Protein AF-A0A4Q9HJ68-F1 (afdb_monomer)

Organism: Streptomyces kasugaensis (NCBI:txid1946)

Nearest PDB structures (foldseek):
  5goe-assembly1_A  TM=7.855E-01  e=3.002E+00  Homo sapiens
  5gof-assembly1_A  TM=7.432E-01  e=2.832E+00  Homo sapiens

Secondary structure (DSSP, 8-state):
-PPP-------------PPPP---------PPPPS--TTSSSSPPPHHHHHHHHHHHHHHHHHHHHHHHHHHHHHHHS---HHHHHHHHHHHHHHHHHHHHHHHHHHHHHHHHHTTPPP----

pLDDT: mean 78.88, std 15.96, range [41.28, 98.44]

Foldseek 3Di:
DDDDDDDDDDDDDDPPPDPDPPPPDPPPPPPDDDPDDLPPFADDFDVVLLVVLVVVLVVLLVQLVVLLVVLVCLVPPDDDDPVSPVSSVVSNVVSVVSNVVSVVQSSLQSNCRRVVHDGPDDD

Radius of gyration: 27.83 Å; Cα contacts (8 Å, |Δi|>4): 78; chains: 1; bounding box: 48×58×75 Å

Solvent-accessible surface area (backbone atoms only — not comparable to full-atom values): 7614 Å² total; per-residue (Å²): 137,84,82,83,89,82,85,82,76,90,80,80,80,82,82,81,79,64,84,72,81,78,77,81,76,82,75,71,75,82,72,75,78,63,99,80,58,81,81,79,59,64,58,87,57,64,64,71,58,54,56,50,50,50,51,54,36,52,57,35,43,51,51,14,48,52,31,30,51,49,12,50,44,50,61,72,76,48,80,93,42,73,69,51,52,51,50,18,52,50,29,33,50,51,10,52,52,39,38,52,52,31,53,54,52,46,53,55,49,53,48,27,51,19,66,73,44,81,70,81,77,85,126

Mean predicted aligned error: 15.34 Å

Structure (mmCIF, N/CA/C/O backbone):
data_AF-A0A4Q9HJ68-F1
#
_entry.id   AF-A0A4Q9HJ68-F1
#
loop_
_atom_site.group_PDB
_atom_site.id
_atom_site.type_symbol
_atom_site.label_atom_id
_atom_site.label_alt_id
_atom_site.label_comp_id
_atom_site.label_asym_id
_atom_site.label_entity_id
_atom_site.label_seq_id
_atom_site.pdbx_PDB_ins_code
_atom_site.Cartn_x
_atom_site.Cartn_y
_atom_site.Cartn_z
_atom_site.occupancy
_atom_site.B_iso_or_equiv
_atom_site.auth_seq_id
_atom_site.auth_comp_id
_atom_site.auth_asym_id
_atom_site.auth_atom_id
_atom_site.pdbx_PDB_model_num
ATOM 1 N N . MET A 1 1 ? 19.068 31.599 53.883 1.00 60.69 1 MET A N 1
ATOM 2 C CA . MET A 1 1 ? 18.415 32.421 52.844 1.00 60.69 1 MET A CA 1
ATOM 3 C C . MET A 1 1 ? 16.915 32.419 53.108 1.00 60.69 1 MET A C 1
ATOM 5 O O . MET A 1 1 ? 16.308 31.372 52.920 1.00 60.69 1 MET A O 1
ATOM 9 N N . PRO A 1 2 ? 16.341 33.511 53.638 1.00 58.19 2 PRO A N 1
ATOM 10 C CA . PRO A 1 2 ? 14.898 33.677 53.821 1.00 58.19 2 PRO A CA 1
ATOM 11 C C . PRO A 1 2 ? 14.247 34.063 52.484 1.00 58.19 2 PRO A C 1
ATOM 13 O O . PRO A 1 2 ? 14.757 34.954 51.809 1.00 58.19 2 PRO A O 1
ATOM 16 N N . TYR A 1 3 ? 13.138 33.426 52.104 1.00 68.19 3 TYR A N 1
ATOM 17 C CA . TYR A 1 3 ? 12.277 33.946 51.036 1.00 68.19 3 TYR A CA 1
ATOM 18 C C . TYR A 1 3 ? 11.342 35.016 51.626 1.00 68.19 3 TYR A C 1
ATOM 20 O O . TYR A 1 3 ? 10.667 34.720 52.614 1.00 68.19 3 TYR A O 1
ATOM 28 N N . PRO A 1 4 ? 11.297 36.240 51.068 1.00 67.12 4 PRO A N 1
ATOM 29 C CA . PRO A 1 4 ? 10.319 37.254 51.446 1.00 67.12 4 PRO A CA 1
ATOM 30 C C . PRO A 1 4 ? 8.897 36.871 51.023 1.00 67.12 4 PRO A C 1
ATOM 32 O O . PRO A 1 4 ? 8.662 36.378 49.920 1.00 67.12 4 PRO A O 1
ATOM 35 N N . THR A 1 5 ? 7.962 37.133 51.928 1.00 65.50 5 THR A N 1
ATOM 36 C CA . THR A 1 5 ? 6.513 37.068 51.756 1.00 65.50 5 THR A CA 1
ATOM 37 C C . THR A 1 5 ? 6.048 38.224 50.867 1.00 65.50 5 THR A C 1
ATOM 39 O O . THR A 1 5 ? 6.029 39.363 51.315 1.00 65.50 5 THR A O 1
ATOM 42 N N . GLU A 1 6 ? 5.632 37.939 49.637 1.00 63.25 6 GLU A N 1
ATOM 43 C CA . GLU A 1 6 ? 4.827 38.859 48.824 1.00 63.25 6 GLU A CA 1
ATOM 44 C C . GLU A 1 6 ? 3.437 38.230 48.682 1.00 63.25 6 GLU A C 1
ATOM 46 O O . GLU A 1 6 ? 3.181 37.418 47.793 1.00 63.25 6 GLU A O 1
ATOM 51 N N . GLN A 1 7 ? 2.538 38.575 49.605 1.00 67.81 7 GLN A N 1
ATOM 52 C CA . GLN A 1 7 ? 1.112 38.595 49.297 1.00 67.81 7 GLN A CA 1
ATOM 53 C C . GLN A 1 7 ? 0.759 40.010 48.850 1.00 67.81 7 GLN A C 1
ATOM 55 O 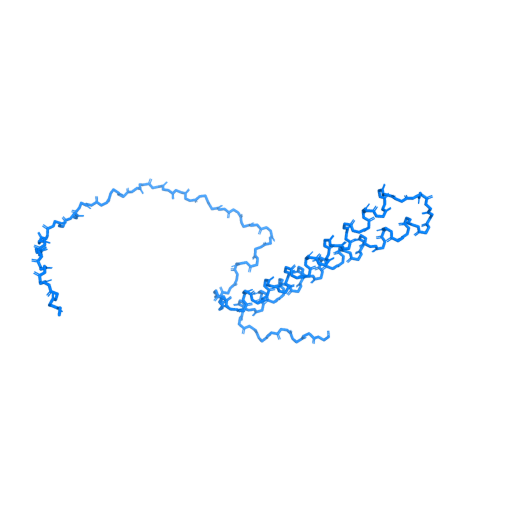O . GLN A 1 7 ? 0.905 40.941 49.642 1.00 67.81 7 GLN A O 1
ATOM 60 N N . PRO A 1 8 ? 0.289 40.178 47.607 1.00 55.62 8 PRO A N 1
ATOM 61 C CA . PRO A 1 8 ? -0.637 41.271 47.328 1.00 55.62 8 PRO A CA 1
ATOM 62 C C . PRO A 1 8 ? -1.971 40.785 46.741 1.00 55.62 8 PRO A C 1
ATOM 64 O O . PRO A 1 8 ? -2.048 40.297 45.618 1.00 55.62 8 PRO A O 1
ATOM 67 N N . THR A 1 9 ? -3.017 41.038 47.530 1.00 56.72 9 THR A N 1
ATOM 68 C CA . THR A 1 9 ? -4.334 41.519 47.088 1.00 56.72 9 THR A CA 1
ATOM 69 C C . THR A 1 9 ? -5.261 40.512 46.407 1.00 56.72 9 THR A C 1
ATOM 71 O O . THR A 1 9 ? -5.299 40.366 45.188 1.00 56.72 9 THR A O 1
ATOM 74 N N . GLU A 1 10 ? -6.132 39.915 47.225 1.00 58.97 10 GLU A N 1
ATOM 75 C CA . GLU A 1 10 ? -7.480 39.551 46.794 1.00 58.97 10 GLU A CA 1
ATOM 76 C C . GLU A 1 10 ? -8.103 40.734 46.044 1.00 58.97 10 GLU A C 1
ATOM 78 O O . GLU A 1 10 ? -8.306 41.803 46.618 1.00 58.97 10 GLU A O 1
ATOM 83 N N . GLN A 1 11 ? -8.391 40.552 44.759 1.00 61.34 11 GLN A N 1
ATOM 84 C CA . GLN A 1 11 ? -9.240 41.463 44.008 1.00 61.34 11 GLN A CA 1
ATOM 85 C C . GLN A 1 11 ? -10.675 40.922 44.110 1.00 61.34 11 GLN A C 1
ATOM 87 O O . GLN A 1 11 ? -10.973 39.891 43.499 1.00 61.34 11 GLN A O 1
ATOM 92 N N . PRO A 1 12 ? -11.570 41.540 44.905 1.00 55.34 12 PRO A N 1
ATOM 93 C CA . PRO A 1 12 ? -12.937 41.071 45.038 1.00 55.34 12 PRO A CA 1
ATOM 94 C C . PRO A 1 12 ? -13.766 41.591 43.860 1.00 55.34 12 PRO A C 1
ATOM 96 O O . PRO A 1 12 ? -13.834 42.792 43.628 1.00 55.34 12 PRO A O 1
ATOM 99 N N . ALA A 1 13 ? -14.423 40.656 43.174 1.00 57.47 13 ALA A N 1
ATOM 100 C CA . ALA A 1 13 ? -15.654 40.829 42.404 1.00 57.47 13 ALA A CA 1
ATOM 101 C C . ALA A 1 13 ? -15.712 41.959 41.353 1.00 57.47 13 ALA A C 1
ATOM 103 O O . ALA A 1 13 ? -16.157 43.062 41.641 1.00 57.47 13 ALA A O 1
ATOM 104 N N . GLU A 1 14 ? -15.536 41.593 40.081 1.00 58.97 14 GLU A N 1
ATOM 105 C CA . GLU A 1 14 ? -16.481 42.053 39.057 1.00 58.97 14 GLU A CA 1
ATOM 106 C C . GLU A 1 14 ? -17.049 40.863 38.288 1.00 58.97 14 GLU A C 1
ATOM 108 O O . GLU A 1 14 ? -16.498 40.303 37.342 1.00 58.97 14 GLU A O 1
ATOM 113 N N . HIS A 1 15 ? -18.209 40.475 38.794 1.00 59.59 15 HIS A N 1
ATOM 114 C CA . HIS A 1 15 ? -19.256 39.720 38.150 1.00 59.59 15 HIS A CA 1
ATOM 115 C C . HIS A 1 15 ? -19.618 40.364 36.797 1.00 59.59 15 HIS A C 1
ATOM 117 O O . HIS A 1 15 ? -20.575 41.126 36.695 1.00 59.59 15 HIS A O 1
ATOM 123 N N . LEU A 1 16 ? -18.874 40.038 35.738 1.00 59.50 16 LEU A N 1
ATOM 124 C CA . LEU A 1 16 ? -19.267 40.281 34.346 1.00 59.50 16 LEU A CA 1
ATOM 125 C C . LEU A 1 16 ? -20.372 39.289 33.937 1.00 59.50 16 LEU A C 1
ATOM 127 O O . LEU A 1 16 ? -20.234 38.494 33.010 1.00 59.50 16 LEU A O 1
ATOM 131 N N . THR A 1 17 ? -21.504 39.350 34.640 1.00 62.50 17 THR A N 1
ATOM 132 C CA . THR A 1 17 ? -22.782 38.784 34.192 1.00 62.50 17 THR A CA 1
ATOM 133 C C . THR A 1 17 ? -23.485 39.843 33.358 1.00 62.50 17 THR A C 1
ATOM 135 O O . THR A 1 17 ? -24.483 40.437 33.754 1.00 62.50 17 THR A O 1
ATOM 138 N N . GLY A 1 18 ? -22.934 40.110 32.178 1.00 66.19 18 GLY A N 1
ATOM 139 C CA . GLY A 1 18 ? -23.758 40.580 31.074 1.00 66.19 18 GLY A CA 1
ATOM 140 C C . GLY A 1 18 ? -24.451 39.359 30.461 1.00 66.19 18 GLY A C 1
ATOM 141 O O . GLY A 1 18 ? -23.791 38.328 30.294 1.00 66.19 18 GLY A O 1
ATOM 142 N N . PRO A 1 19 ? -25.751 39.408 30.119 1.00 70.75 19 PRO A N 1
ATOM 143 C CA . PRO A 1 19 ? -26.347 38.360 29.303 1.00 70.75 19 PRO A CA 1
ATOM 144 C C . PRO A 1 19 ? -25.538 38.254 28.006 1.00 70.75 19 PRO A C 1
ATOM 146 O O . PRO A 1 19 ? -25.434 39.219 27.247 1.00 70.75 19 PRO A O 1
ATOM 149 N N . ARG A 1 20 ? -24.914 37.091 27.770 1.00 67.62 20 ARG A N 1
ATOM 150 C CA . ARG A 1 20 ? -24.245 36.821 26.493 1.00 67.62 20 ARG A CA 1
ATOM 151 C C . ARG A 1 20 ? -25.278 37.030 25.381 1.00 67.62 20 ARG A C 1
ATOM 153 O O . ARG A 1 20 ? -26.368 36.468 25.506 1.00 67.62 20 ARG A O 1
ATOM 160 N N . PRO A 1 21 ? -24.971 37.794 24.317 1.00 69.06 21 PRO A N 1
ATOM 161 C CA . PRO A 1 21 ? -25.860 37.904 23.172 1.00 69.06 21 PRO A CA 1
ATOM 162 C C . PRO A 1 21 ? -26.227 36.496 22.698 1.00 69.06 21 PRO A C 1
ATOM 164 O O . PRO A 1 21 ? -25.351 35.694 22.367 1.00 69.06 21 PRO A O 1
ATOM 167 N N . THR A 1 22 ? -27.514 36.159 22.739 1.00 65.56 22 THR A N 1
ATOM 168 C CA . THR A 1 22 ? -28.027 34.920 22.162 1.00 65.56 22 THR A CA 1
ATOM 169 C C . THR A 1 22 ? -27.941 35.068 20.654 1.00 65.56 22 THR A C 1
ATOM 171 O O . THR A 1 22 ? -28.847 35.627 20.048 1.00 65.56 22 THR A O 1
ATOM 174 N N . GLU A 1 23 ? -26.819 34.638 20.076 1.00 68.94 23 GLU A N 1
ATOM 175 C CA . GLU A 1 23 ? -26.595 34.562 18.630 1.00 68.94 23 GLU A CA 1
ATOM 176 C C . GLU A 1 23 ? -27.770 33.817 17.972 1.00 68.94 23 GLU A C 1
ATOM 178 O O . GLU A 1 23 ? -27.894 32.597 18.142 1.00 68.94 23 GLU A O 1
ATOM 183 N N . PRO A 1 24 ? -28.667 34.513 17.251 1.00 67.75 24 PRO A N 1
ATOM 184 C CA . PRO A 1 24 ? -29.800 33.872 16.616 1.00 67.75 24 PRO A CA 1
ATOM 185 C C . PRO A 1 24 ? -29.313 33.149 15.360 1.00 67.75 24 PRO A C 1
ATOM 187 O O . PRO A 1 24 ? -28.781 33.768 14.443 1.00 67.75 24 PRO A O 1
ATOM 190 N N . GLY A 1 25 ? -29.550 31.840 15.294 1.00 65.81 25 GLY A N 1
ATOM 191 C CA . GLY A 1 25 ? -29.657 31.144 14.013 1.00 65.81 25 GLY A CA 1
ATOM 192 C C . GLY A 1 25 ? -28.349 30.805 13.305 1.00 65.81 25 GLY A C 1
ATOM 193 O O . GLY A 1 25 ? -28.287 30.904 12.081 1.00 65.81 25 GLY A O 1
ATOM 194 N N . ARG A 1 26 ? -27.334 30.301 14.019 1.00 57.88 26 ARG A N 1
ATOM 195 C CA . ARG A 1 26 ? -26.298 29.503 13.350 1.00 57.88 26 ARG A CA 1
ATOM 196 C C . ARG A 1 26 ? -26.932 28.177 12.919 1.00 57.88 26 ARG A C 1
ATOM 198 O O . ARG A 1 26 ? -26.937 27.200 13.662 1.00 57.88 26 ARG A O 1
ATOM 205 N N . THR A 1 27 ? -27.548 28.164 11.740 1.00 62.16 27 THR A N 1
ATOM 206 C CA 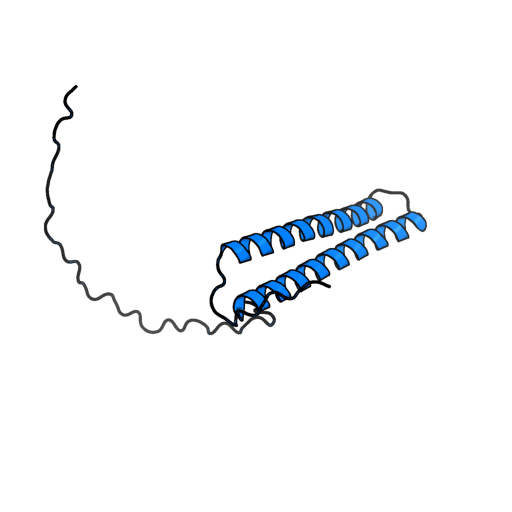. THR A 1 27 ? -27.896 26.927 11.042 1.00 62.16 27 THR A CA 1
ATOM 207 C C . THR A 1 27 ? -26.580 26.286 10.635 1.00 62.16 27 THR A C 1
ATOM 209 O O . THR A 1 27 ? -26.061 26.559 9.553 1.00 62.16 27 THR A O 1
ATOM 212 N N . GLU A 1 28 ? -25.998 25.506 11.546 1.00 65.31 28 GLU A N 1
ATOM 213 C CA . GLU A 1 28 ? -24.899 24.605 11.224 1.00 65.31 28 GLU A CA 1
ATOM 214 C C . GLU A 1 28 ? -25.333 23.817 9.981 1.00 65.31 28 GLU A C 1
ATOM 216 O O . GLU A 1 28 ? -26.392 23.174 10.006 1.00 65.31 28 GLU A O 1
ATOM 221 N N . PRO A 1 29 ? -24.604 23.918 8.856 1.00 67.31 29 PRO A N 1
ATOM 222 C CA . PRO A 1 29 ? -24.922 23.137 7.679 1.00 67.31 29 PRO A CA 1
ATOM 223 C C . PRO A 1 29 ? -24.918 21.674 8.113 1.00 67.31 29 PRO A C 1
ATOM 225 O O . PRO A 1 29 ? -23.892 21.179 8.574 1.00 67.31 29 PRO A O 1
ATOM 228 N N . VAL A 1 30 ? -26.057 20.982 8.001 1.00 67.88 30 VAL A N 1
ATOM 229 C CA . VAL A 1 30 ? -26.113 19.528 8.195 1.00 67.88 30 VAL A CA 1
ATOM 230 C C . VAL A 1 30 ? -25.240 18.923 7.100 1.00 67.88 30 VAL A C 1
ATOM 232 O O . VAL A 1 30 ? -25.679 18.718 5.965 1.00 67.88 30 VAL A O 1
ATOM 235 N N . ALA A 1 31 ? -23.960 18.736 7.417 1.00 71.50 31 ALA A N 1
ATOM 236 C CA . ALA A 1 31 ? -22.981 18.176 6.515 1.00 71.50 31 ALA A CA 1
ATOM 237 C C . ALA A 1 31 ? -23.467 16.778 6.135 1.00 71.50 31 ALA A C 1
ATOM 239 O O . ALA A 1 31 ? -23.709 15.925 6.993 1.00 71.50 31 ALA A O 1
ATOM 240 N N . ARG A 1 32 ? -23.680 16.559 4.835 1.00 68.75 32 ARG A N 1
ATOM 241 C CA . ARG A 1 32 ? -24.054 15.243 4.316 1.00 68.75 32 ARG A CA 1
ATOM 242 C C . ARG A 1 32 ? -22.943 14.271 4.713 1.00 68.75 32 ARG A C 1
ATOM 244 O O . ARG A 1 32 ? -21.782 14.585 4.443 1.00 68.75 32 ARG A O 1
ATOM 251 N N . PRO A 1 33 ? -23.259 13.133 5.350 1.00 61.59 33 PRO A N 1
ATOM 252 C CA . PRO A 1 33 ? -22.217 12.231 5.796 1.00 61.59 33 PRO A CA 1
ATOM 253 C C . PRO A 1 33 ? -21.410 11.742 4.589 1.00 61.59 33 PRO A C 1
ATOM 255 O O . PRO A 1 33 ? -22.003 11.440 3.544 1.00 61.59 33 PRO A O 1
ATOM 258 N N . PRO A 1 34 ? -20.074 11.679 4.698 1.00 66.06 34 PRO A N 1
ATOM 259 C CA . PRO A 1 34 ? -19.265 11.071 3.659 1.00 66.06 34 PRO A CA 1
ATOM 260 C C . PRO A 1 34 ? -19.687 9.607 3.484 1.00 66.06 34 PRO A C 1
ATOM 262 O O . PRO A 1 34 ? -20.114 8.948 4.430 1.00 66.06 34 PRO A O 1
ATOM 265 N N . LEU A 1 35 ? -19.562 9.086 2.259 1.00 67.62 35 LEU A N 1
ATOM 266 C CA . LEU A 1 35 ? -19.973 7.717 1.906 1.00 67.62 35 LEU A CA 1
ATOM 267 C C . LEU A 1 35 ? -19.251 6.627 2.725 1.00 67.62 35 LEU A C 1
ATOM 269 O O . LEU A 1 35 ? -19.687 5.479 2.727 1.00 67.62 35 LEU A O 1
ATOM 273 N N . PHE A 1 36 ? -18.162 6.975 3.413 1.00 60.25 36 PHE A N 1
ATOM 274 C CA . PHE A 1 36 ? -17.420 6.090 4.300 1.00 60.25 36 PHE A CA 1
ATOM 275 C C . PHE A 1 36 ? -17.042 6.859 5.567 1.00 60.25 36 PHE A C 1
ATOM 277 O O . PHE A 1 36 ? -15.992 7.493 5.632 1.00 60.25 36 PHE A O 1
ATOM 284 N N . ASP A 1 37 ? -17.932 6.840 6.554 1.00 63.16 37 ASP A N 1
ATOM 285 C CA . ASP A 1 37 ? -17.669 7.416 7.866 1.00 63.16 37 ASP A CA 1
ATOM 286 C C . ASP A 1 37 ? -17.574 6.296 8.911 1.00 63.16 37 ASP A C 1
ATOM 288 O O . ASP A 1 37 ? -18.581 5.940 9.534 1.00 63.16 37 ASP A O 1
ATOM 292 N N . PRO A 1 38 ? -16.379 5.705 9.108 1.00 63.25 38 PRO A N 1
ATOM 293 C CA . PRO A 1 38 ? -16.174 4.734 10.175 1.00 63.25 38 PRO A CA 1
ATOM 294 C C . PRO A 1 38 ? -16.399 5.359 11.559 1.00 63.25 38 PRO A C 1
ATOM 296 O O . PRO A 1 38 ? -16.494 4.610 12.528 1.00 63.25 38 PRO A O 1
ATOM 299 N N . TYR A 1 39 ? -16.540 6.694 11.654 1.00 62.12 39 TYR A N 1
ATOM 300 C CA . TYR A 1 39 ? -16.765 7.406 12.899 1.00 62.12 39 TYR A CA 1
ATOM 301 C C . TYR A 1 39 ? -18.223 7.395 13.402 1.00 62.12 39 TYR A C 1
ATOM 303 O O . TYR A 1 39 ? -18.468 7.780 14.543 1.00 62.12 39 TYR A O 1
ATOM 311 N N . ARG A 1 40 ? -19.193 6.928 12.594 1.00 58.06 40 ARG A N 1
ATOM 312 C CA . ARG A 1 40 ? -20.640 7.082 12.876 1.00 58.06 40 ARG A CA 1
ATOM 313 C C . ARG A 1 40 ? -21.236 6.188 13.960 1.00 58.06 40 ARG A C 1
ATOM 315 O O . ARG A 1 40 ? -22.320 6.505 14.445 1.00 58.06 40 ARG A O 1
ATOM 322 N N . GLU A 1 41 ? -20.606 5.070 14.296 1.00 53.62 41 GLU A N 1
ATOM 323 C CA . GLU A 1 41 ? -21.205 4.063 15.179 1.00 53.62 41 GLU A CA 1
ATOM 324 C C . GLU A 1 41 ? -20.316 3.816 16.402 1.00 53.62 41 GLU A C 1
ATOM 326 O O . GLU A 1 41 ? -19.100 3.723 16.253 1.00 53.62 41 GLU A O 1
ATOM 331 N N . GLY A 1 42 ? -20.923 3.687 17.590 1.00 58.78 42 GLY A N 1
ATOM 332 C CA . GLY A 1 42 ? -20.260 3.285 18.841 1.00 58.78 42 GLY A CA 1
ATOM 333 C C . GLY A 1 42 ? -19.797 4.420 19.763 1.00 58.78 42 GLY A C 1
ATOM 334 O O . GLY A 1 42 ? -19.840 5.594 19.411 1.00 58.78 42 GLY A O 1
ATOM 335 N N . GLU A 1 43 ? -19.380 4.056 20.977 1.00 61.53 43 GLU A N 1
ATOM 336 C CA . GLU A 1 43 ? -18.689 4.976 21.891 1.00 61.53 43 GLU A CA 1
ATOM 337 C C . GLU A 1 43 ? -17.242 5.190 21.440 1.00 61.53 43 GLU A C 1
ATOM 339 O O . GLU A 1 43 ? -16.630 4.285 20.865 1.00 61.53 43 GLU A O 1
ATOM 344 N N . GLU A 1 44 ? -16.695 6.372 21.737 1.00 63.81 44 GLU A N 1
ATOM 345 C CA . GLU A 1 44 ? -15.304 6.717 21.435 1.00 63.81 44 GLU A CA 1
ATOM 346 C C . GLU A 1 44 ? -14.355 5.654 22.030 1.00 63.81 44 GLU A C 1
ATOM 348 O O . GLU A 1 44 ? -14.344 5.457 23.253 1.00 63.81 44 GLU A O 1
ATOM 353 N N . PRO A 1 45 ? -13.585 4.928 21.195 1.00 70.94 45 PRO A N 1
ATOM 354 C CA . PRO A 1 45 ? -12.648 3.926 21.677 1.00 70.94 45 PRO A CA 1
ATOM 355 C C . PRO A 1 45 ? -11.567 4.545 22.562 1.00 70.94 45 PRO A C 1
ATOM 357 O O . PRO A 1 45 ? -11.151 5.683 22.366 1.00 70.94 45 PRO A O 1
ATOM 360 N N . ASP A 1 46 ? -11.051 3.762 23.511 1.00 78.31 46 ASP A N 1
ATOM 361 C CA . ASP A 1 46 ? -9.928 4.191 24.346 1.00 78.31 46 ASP A CA 1
ATOM 362 C C . ASP A 1 46 ? -8.731 4.605 23.454 1.00 78.31 46 ASP A C 1
ATOM 364 O O . ASP A 1 46 ? -8.228 3.766 22.685 1.00 78.31 46 ASP A O 1
ATOM 368 N N . PRO A 1 47 ? -8.250 5.865 23.565 1.00 79.25 47 PRO A N 1
ATOM 369 C CA . PRO A 1 47 ? -7.252 6.445 22.670 1.00 79.25 47 PRO A CA 1
ATOM 370 C C . PRO A 1 47 ? -6.004 5.588 22.460 1.00 79.25 47 PRO A C 1
ATOM 372 O O . PRO A 1 47 ? -5.413 5.621 21.383 1.00 79.25 47 PRO A O 1
ATOM 375 N N . ARG A 1 48 ? -5.591 4.774 23.442 1.00 80.69 48 ARG A N 1
ATOM 376 C CA . ARG A 1 48 ? -4.392 3.926 23.307 1.00 80.69 48 ARG A CA 1
ATOM 377 C C . ARG A 1 48 ? -4.524 2.852 22.223 1.00 80.69 48 ARG A C 1
ATOM 379 O O . ARG A 1 48 ? -3.525 2.516 21.582 1.00 80.69 48 ARG A O 1
ATOM 386 N N . PHE A 1 49 ? -5.723 2.294 22.028 1.00 78.38 49 PHE A N 1
ATOM 387 C CA . PHE A 1 49 ? -5.959 1.260 21.017 1.00 78.38 49 PHE A CA 1
ATOM 388 C C . PHE A 1 49 ? -6.021 1.875 19.623 1.00 78.38 49 PHE A C 1
ATOM 390 O O . PHE A 1 49 ? -5.415 1.332 18.699 1.00 78.38 49 PHE A O 1
ATOM 397 N N . THR A 1 50 ? -6.647 3.044 19.501 1.00 80.94 50 THR A N 1
ATOM 398 C CA . THR A 1 50 ? -6.662 3.843 18.272 1.00 80.94 50 THR A CA 1
ATOM 399 C C . THR A 1 50 ? -5.238 4.201 17.837 1.00 80.94 50 THR A C 1
ATOM 401 O O . THR A 1 50 ? -4.822 3.851 16.734 1.00 80.94 50 THR A O 1
ATOM 404 N N . LEU A 1 51 ? -4.417 4.741 18.745 1.00 84.31 51 LEU A N 1
ATOM 405 C CA . LEU A 1 51 ? -3.022 5.123 18.467 1.00 84.31 51 LEU A CA 1
ATOM 406 C C . LEU A 1 51 ? -2.133 3.922 18.090 1.00 84.31 51 LEU A C 1
ATOM 408 O O . LEU A 1 51 ? -1.169 4.045 17.329 1.00 84.31 51 LEU A O 1
ATOM 412 N N . ALA A 1 52 ? -2.423 2.736 18.632 1.00 87.62 52 ALA A N 1
ATOM 413 C CA . ALA A 1 52 ? -1.747 1.500 18.243 1.00 87.62 52 ALA A CA 1
ATOM 414 C C . ALA A 1 52 ? -2.170 1.026 16.842 1.00 87.62 52 ALA A C 1
ATOM 416 O O . ALA A 1 52 ? -1.307 0.646 16.043 1.00 87.62 52 ALA A O 1
ATOM 417 N N . ASN A 1 53 ? -3.469 1.077 16.533 1.00 82.56 53 ASN A N 1
ATOM 418 C CA . ASN A 1 53 ? -4.019 0.726 15.224 1.00 82.56 53 ASN A CA 1
ATOM 419 C C . ASN A 1 53 ? -3.432 1.632 14.128 1.00 82.56 53 ASN A C 1
ATOM 421 O O . ASN A 1 53 ? -2.856 1.133 13.157 1.00 82.56 53 ASN A O 1
ATOM 425 N N . GLU A 1 54 ? -3.452 2.947 14.349 1.00 90.06 54 GLU A N 1
ATOM 426 C CA . GLU A 1 54 ? -2.863 3.956 13.463 1.00 90.06 54 GLU A CA 1
ATOM 427 C C . GLU A 1 54 ? -1.374 3.712 13.206 1.00 90.06 54 GLU A C 1
ATOM 429 O O . GLU A 1 54 ? -0.939 3.727 12.056 1.00 90.06 54 GLU A O 1
ATOM 434 N N . ARG A 1 55 ? -0.577 3.396 14.239 1.00 92.69 55 ARG A N 1
ATOM 435 C CA . ARG A 1 55 ? 0.849 3.066 14.055 1.00 92.69 55 ARG A CA 1
ATOM 436 C C . ARG A 1 55 ? 1.056 1.887 13.116 1.00 92.69 55 ARG A C 1
ATOM 438 O O . ARG A 1 55 ? 1.946 1.932 12.267 1.00 92.69 55 ARG A O 1
ATOM 445 N N . THR A 1 56 ? 0.260 0.827 13.258 1.00 90.81 56 THR A N 1
ATOM 446 C CA . THR A 1 56 ? 0.378 -0.319 12.346 1.00 90.81 56 THR A CA 1
ATOM 447 C C . THR A 1 56 ? -0.068 0.039 10.934 1.00 90.81 56 THR A C 1
ATOM 449 O O . THR A 1 56 ? 0.605 -0.349 9.982 1.00 90.81 56 THR A O 1
ATOM 452 N N . PHE A 1 57 ? -1.121 0.843 10.788 1.00 89.56 57 PHE A N 1
ATOM 453 C CA . PHE A 1 57 ? -1.573 1.350 9.496 1.00 89.56 57 PHE A CA 1
ATOM 454 C C . PHE A 1 57 ? -0.490 2.183 8.796 1.00 89.56 57 PHE A C 1
ATOM 456 O O . PHE A 1 57 ? -0.111 1.880 7.666 1.00 89.56 57 PHE A O 1
ATOM 463 N N . LEU A 1 58 ? 0.090 3.166 9.488 1.00 92.94 58 LEU A N 1
ATOM 464 C CA . LEU A 1 58 ? 1.151 4.019 8.948 1.00 92.94 58 LEU A CA 1
ATOM 465 C C . LEU A 1 58 ? 2.412 3.219 8.599 1.00 92.94 58 LEU A C 1
ATOM 467 O O . LEU A 1 58 ? 3.045 3.463 7.570 1.00 92.94 58 LEU A O 1
ATOM 471 N N . ALA A 1 59 ? 2.759 2.217 9.413 1.00 95.31 59 ALA A N 1
ATOM 472 C CA . ALA A 1 59 ? 3.871 1.322 9.115 1.00 95.31 59 ALA A CA 1
ATOM 473 C C . ALA A 1 59 ? 3.642 0.525 7.819 1.00 95.31 59 ALA A C 1
ATOM 475 O O . ALA A 1 59 ? 4.594 0.334 7.061 1.00 95.31 59 ALA A O 1
ATOM 476 N N . TRP A 1 60 ? 2.406 0.094 7.550 1.00 93.56 60 TRP A N 1
ATOM 477 C CA . TRP A 1 60 ? 2.044 -0.601 6.311 1.00 93.56 60 TRP A CA 1
ATOM 478 C 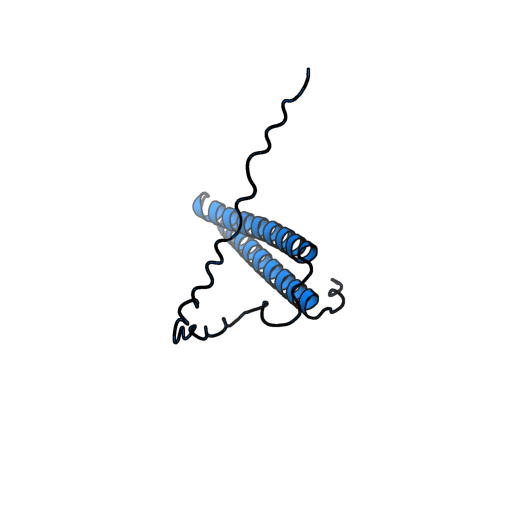C . TRP A 1 60 ? 1.984 0.354 5.118 1.00 93.56 60 TRP A C 1
ATOM 480 O O . TRP A 1 60 ? 2.472 0.014 4.040 1.00 93.56 60 TRP A O 1
ATOM 490 N N . GLN A 1 61 ? 1.476 1.572 5.318 1.00 95.75 61 GLN A N 1
ATOM 491 C CA . GLN A 1 61 ? 1.446 2.601 4.283 1.00 95.75 61 GLN A CA 1
ATOM 492 C C . GLN A 1 61 ? 2.860 2.976 3.826 1.00 95.75 61 GLN A C 1
ATOM 494 O O . GLN A 1 61 ? 3.105 3.136 2.633 1.00 95.75 61 GLN A O 1
ATOM 499 N N . ARG A 1 62 ? 3.824 3.030 4.750 1.00 97.00 62 ARG A N 1
ATOM 500 C CA . ARG A 1 62 ? 5.241 3.209 4.414 1.00 97.00 62 ARG A CA 1
ATOM 501 C C . ARG A 1 62 ? 5.749 2.120 3.465 1.00 97.00 62 ARG A C 1
ATOM 503 O O . ARG A 1 62 ? 6.389 2.442 2.469 1.00 97.00 62 ARG A O 1
ATOM 510 N N . THR A 1 63 ? 5.456 0.849 3.741 1.00 96.94 63 THR A N 1
ATOM 511 C CA . THR A 1 63 ? 5.863 -0.263 2.865 1.00 9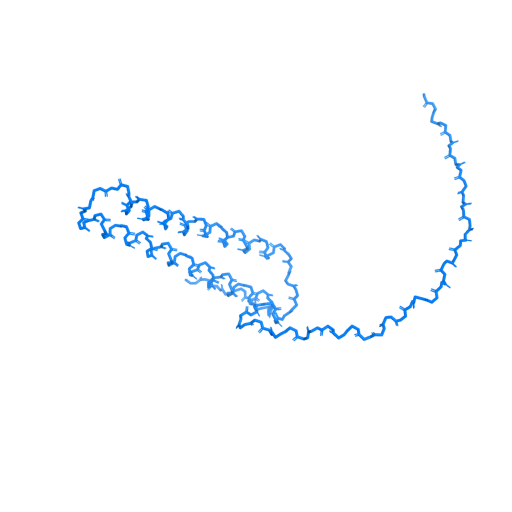6.94 63 THR A CA 1
ATOM 512 C C . THR A 1 63 ? 5.183 -0.173 1.499 1.00 96.94 63 THR A C 1
ATOM 514 O O . THR A 1 63 ? 5.848 -0.319 0.477 1.00 96.94 63 THR A O 1
ATOM 517 N N . ALA A 1 64 ? 3.884 0.138 1.462 1.00 97.12 64 ALA A N 1
ATOM 518 C CA . ALA A 1 64 ? 3.145 0.327 0.215 1.00 97.12 64 ALA A CA 1
ATOM 519 C C . ALA A 1 64 ? 3.756 1.434 -0.664 1.00 97.12 64 ALA A C 1
ATOM 521 O O . ALA A 1 64 ? 3.941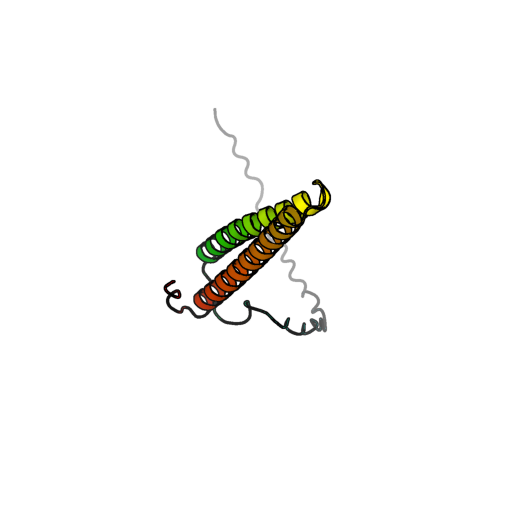 1.247 -1.870 1.00 97.12 64 ALA A O 1
ATOM 522 N N . LEU A 1 65 ? 4.118 2.567 -0.053 1.00 98.12 65 LEU A N 1
ATOM 523 C CA . LEU A 1 65 ? 4.770 3.684 -0.737 1.00 98.12 65 LEU A CA 1
ATOM 524 C C . LEU A 1 65 ? 6.171 3.312 -1.225 1.00 98.12 65 LEU A C 1
ATOM 526 O O . LEU A 1 65 ? 6.500 3.613 -2.367 1.00 98.12 65 LEU A O 1
ATOM 530 N N . ALA A 1 66 ? 6.969 2.622 -0.408 1.00 98.25 66 ALA A N 1
ATOM 531 C CA . ALA A 1 66 ? 8.308 2.184 -0.797 1.00 98.25 66 ALA A CA 1
ATOM 532 C C . ALA A 1 66 ? 8.276 1.235 -2.008 1.00 98.25 66 ALA A C 1
ATOM 534 O O . ALA A 1 66 ? 9.042 1.414 -2.952 1.00 98.25 66 ALA A O 1
ATOM 535 N N . LEU A 1 67 ? 7.350 0.270 -2.016 1.00 98.00 67 LEU A N 1
ATOM 536 C CA . LEU A 1 67 ? 7.150 -0.646 -3.143 1.00 98.00 67 LEU A CA 1
ATOM 537 C C . LEU A 1 67 ? 6.723 0.098 -4.412 1.00 98.00 67 LEU A C 1
ATOM 539 O O . LEU A 1 67 ? 7.308 -0.098 -5.476 1.00 98.00 67 LEU A O 1
ATOM 543 N N . THR A 1 68 ? 5.744 0.995 -4.288 1.00 98.06 68 THR A N 1
ATOM 544 C CA . THR A 1 68 ? 5.223 1.774 -5.420 1.00 98.06 68 THR A CA 1
ATOM 545 C C . THR A 1 68 ? 6.297 2.695 -6.000 1.00 98.06 68 THR A C 1
ATOM 547 O O . THR A 1 68 ? 6.525 2.690 -7.209 1.00 98.06 68 THR A O 1
ATOM 550 N N . ALA A 1 69 ? 7.005 3.438 -5.145 1.00 98.25 69 ALA A N 1
ATOM 551 C CA . ALA A 1 69 ? 8.104 4.308 -5.549 1.00 98.25 69 ALA A CA 1
ATOM 552 C C . ALA A 1 69 ? 9.249 3.514 -6.193 1.00 98.25 69 ALA A C 1
ATOM 554 O O . ALA A 1 69 ? 9.791 3.949 -7.204 1.00 98.25 69 ALA A O 1
ATOM 555 N N . GLY A 1 70 ? 9.573 2.327 -5.668 1.00 97.50 70 GLY A N 1
ATOM 556 C CA . GLY A 1 70 ? 10.554 1.422 -6.267 1.00 97.50 70 GLY A CA 1
ATOM 557 C C . GLY A 1 70 ? 10.148 0.958 -7.667 1.00 97.50 70 GLY A C 1
ATOM 558 O O . GLY A 1 70 ? 10.953 1.028 -8.592 1.00 97.50 70 GLY A O 1
ATOM 559 N N . GLY A 1 71 ? 8.888 0.553 -7.858 1.00 96.94 71 GLY A N 1
ATOM 560 C CA . GLY A 1 71 ? 8.364 0.169 -9.171 1.00 96.94 71 GLY A CA 1
ATOM 561 C C . GLY A 1 71 ? 8.396 1.316 -10.184 1.00 96.94 71 GLY A C 1
ATOM 562 O O . GLY A 1 71 ? 8.861 1.129 -11.308 1.00 96.94 71 GLY A O 1
ATOM 563 N N . ILE A 1 72 ? 7.988 2.519 -9.768 1.00 97.88 72 ILE A N 1
ATOM 564 C CA . ILE A 1 72 ? 8.079 3.740 -10.585 1.00 97.88 72 ILE A CA 1
ATOM 565 C C . ILE A 1 72 ? 9.542 4.079 -10.902 1.00 97.88 72 ILE A C 1
ATOM 567 O O . ILE A 1 72 ? 9.862 4.382 -12.048 1.00 97.88 72 ILE A O 1
ATOM 571 N N . GLY A 1 73 ? 10.443 3.984 -9.922 1.00 97.44 73 GLY A N 1
ATOM 572 C CA . GLY A 1 73 ? 11.871 4.252 -10.090 1.00 97.44 73 GLY A CA 1
ATOM 573 C C . GLY A 1 73 ? 12.525 3.301 -11.089 1.00 97.44 73 GLY A C 1
ATOM 574 O O . GLY A 1 73 ? 13.195 3.752 -12.015 1.00 97.44 73 GLY A O 1
ATOM 575 N N . ILE A 1 74 ? 12.253 1.996 -10.983 1.00 96.69 74 ILE A N 1
ATOM 576 C CA . ILE A 1 74 ? 12.669 1.013 -11.993 1.00 96.69 74 ILE A CA 1
ATOM 577 C C . ILE A 1 74 ? 12.074 1.388 -13.350 1.00 96.69 74 ILE A C 1
ATOM 579 O O . ILE A 1 74 ? 12.771 1.340 -14.364 1.00 96.69 74 ILE A O 1
ATOM 583 N N . ALA A 1 75 ? 10.806 1.804 -13.389 1.00 94.62 75 ALA A N 1
ATOM 584 C CA . ALA A 1 75 ? 10.169 2.150 -14.644 1.00 94.62 75 ALA A CA 1
ATOM 585 C C . ALA A 1 75 ? 10.782 3.386 -15.337 1.00 94.62 75 ALA A C 1
ATOM 587 O O . ALA A 1 75 ? 10.836 3.439 -16.569 1.00 94.62 75 ALA A O 1
ATOM 588 N N . ALA A 1 76 ? 11.236 4.361 -14.552 1.00 95.75 76 ALA A N 1
ATOM 589 C CA . ALA A 1 76 ? 11.732 5.642 -15.036 1.00 95.75 76 ALA A CA 1
ATOM 590 C C . ALA A 1 76 ? 13.243 5.649 -15.317 1.00 95.75 76 ALA A C 1
ATOM 592 O O . ALA A 1 76 ? 13.683 6.307 -16.254 1.00 95.75 76 ALA A O 1
ATOM 593 N N . LEU A 1 77 ? 14.036 4.932 -14.517 1.00 95.88 77 LEU A N 1
ATOM 594 C CA . LEU A 1 77 ? 15.494 5.106 -14.466 1.00 95.88 77 LEU A CA 1
ATOM 595 C C . LEU A 1 77 ? 16.285 3.991 -15.159 1.00 95.88 77 LEU A C 1
ATOM 597 O O . LEU A 1 77 ? 17.508 4.070 -15.233 1.00 95.88 77 LEU A O 1
ATOM 601 N N . THR A 1 78 ? 15.625 2.935 -15.638 1.00 93.94 78 THR A N 1
ATOM 602 C CA . THR A 1 78 ? 16.316 1.748 -16.166 1.00 93.94 78 THR A CA 1
ATOM 603 C C . THR A 1 78 ? 15.922 1.423 -17.604 1.00 93.94 78 THR A C 1
ATOM 605 O O . THR A 1 78 ? 14.810 1.723 -18.056 1.00 93.94 78 THR A O 1
ATOM 608 N N . THR A 1 79 ? 16.841 0.776 -18.327 1.00 93.31 79 THR A N 1
ATOM 609 C CA . THR A 1 79 ? 16.681 0.416 -19.741 1.00 93.31 79 THR A CA 1
ATOM 610 C C . THR A 1 79 ? 15.420 -0.405 -19.975 1.00 93.31 79 THR A C 1
ATOM 612 O O . THR A 1 79 ? 15.112 -1.344 -19.236 1.00 93.31 79 THR A O 1
ATOM 615 N N . HIS A 1 80 ? 14.685 -0.051 -21.025 1.00 92.06 80 HIS A N 1
ATOM 616 C CA . HIS A 1 80 ? 13.436 -0.705 -21.374 1.00 92.06 80 HIS A CA 1
ATOM 617 C C . HIS A 1 80 ? 13.680 -2.163 -21.792 1.00 92.06 80 HIS A C 1
ATOM 619 O O . HIS A 1 80 ? 14.247 -2.438 -22.845 1.00 92.06 80 HIS A O 1
ATOM 625 N N . THR A 1 81 ? 13.261 -3.099 -20.942 1.00 96.31 81 THR A N 1
ATOM 626 C CA . THR A 1 81 ? 13.272 -4.541 -21.208 1.00 96.31 81 THR A CA 1
ATOM 627 C C . THR A 1 81 ? 11.973 -5.153 -20.676 1.00 96.31 81 THR A C 1
ATOM 629 O O . THR A 1 81 ? 11.416 -4.641 -19.696 1.00 96.31 81 THR A O 1
ATOM 632 N N . PRO A 1 82 ? 11.477 -6.257 -21.263 1.00 94.81 82 PRO A N 1
ATOM 633 C CA . PRO A 1 82 ? 10.238 -6.889 -20.807 1.00 94.81 82 PRO A CA 1
ATOM 634 C C . PRO A 1 82 ? 10.326 -7.355 -19.347 1.00 94.81 82 PRO A C 1
ATOM 636 O O . PRO A 1 82 ? 9.380 -7.173 -18.584 1.00 94.81 82 PRO A O 1
ATOM 639 N N . ALA A 1 83 ? 11.485 -7.871 -18.921 1.00 95.19 83 ALA A N 1
ATOM 640 C CA . ALA A 1 83 ? 11.723 -8.289 -17.538 1.00 95.19 83 ALA A CA 1
ATOM 641 C C . ALA A 1 83 ? 11.623 -7.115 -16.550 1.00 95.19 83 ALA A C 1
ATOM 643 O O . ALA A 1 83 ? 10.970 -7.211 -15.512 1.00 95.19 83 ALA A O 1
ATOM 644 N N . ARG A 1 84 ? 12.221 -5.973 -16.898 1.00 94.88 84 ARG A N 1
ATOM 645 C CA . ARG A 1 84 ? 12.144 -4.737 -16.114 1.00 94.88 84 ARG A CA 1
ATOM 646 C C . ARG A 1 84 ? 10.717 -4.205 -16.020 1.00 94.88 84 ARG A C 1
ATOM 648 O O . ARG A 1 84 ? 10.300 -3.753 -14.956 1.00 94.88 84 ARG A O 1
ATOM 655 N N . GLN A 1 85 ? 9.968 -4.240 -17.120 1.00 95.69 85 GLN A N 1
ATOM 656 C CA . GLN A 1 85 ? 8.574 -3.805 -17.127 1.00 95.69 85 GLN A CA 1
ATOM 657 C C . GLN A 1 85 ? 7.706 -4.708 -16.248 1.00 95.69 85 GLN A C 1
ATOM 659 O O . GLN A 1 85 ? 6.961 -4.191 -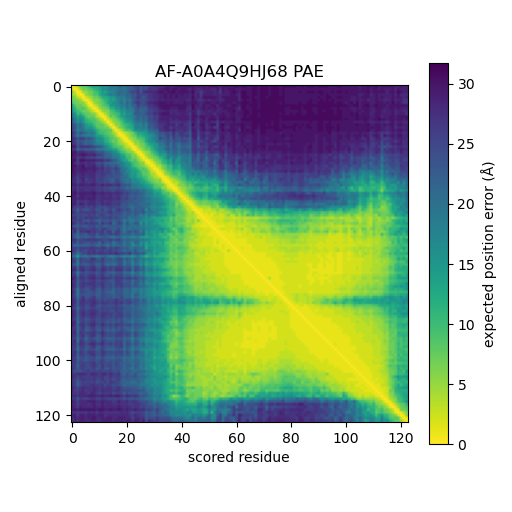15.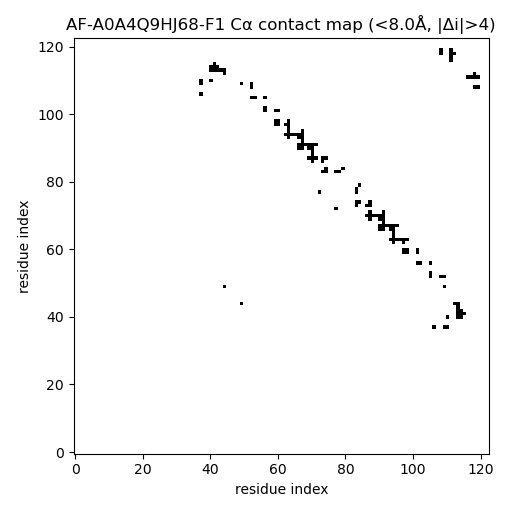420 1.00 95.69 85 GLN A O 1
ATOM 664 N N . ALA A 1 86 ? 7.878 -6.030 -16.341 1.00 97.31 86 ALA A N 1
ATOM 665 C CA . ALA A 1 86 ? 7.212 -6.977 -15.453 1.00 97.31 86 ALA A CA 1
ATOM 666 C C . ALA A 1 86 ? 7.536 -6.697 -13.976 1.00 97.31 86 ALA A C 1
ATOM 668 O O . ALA A 1 86 ? 6.624 -6.604 -13.156 1.00 97.31 86 ALA A O 1
ATOM 669 N N . LEU A 1 87 ? 8.812 -6.480 -13.639 1.00 97.38 87 LEU A N 1
ATOM 670 C CA . LEU A 1 87 ? 9.236 -6.168 -12.272 1.00 97.38 87 LEU A CA 1
ATOM 671 C C . LEU A 1 87 ? 8.618 -4.863 -11.748 1.00 97.38 87 LEU A C 1
ATOM 673 O O . LEU A 1 87 ? 8.087 -4.836 -10.639 1.00 97.38 87 LEU A O 1
ATOM 677 N N . ALA A 1 88 ? 8.649 -3.793 -12.546 1.00 96.62 88 ALA A N 1
ATOM 678 C CA . ALA A 1 88 ? 8.036 -2.518 -12.183 1.00 96.62 88 ALA A CA 1
ATOM 679 C C . ALA A 1 88 ? 6.528 -2.667 -11.925 1.00 96.62 88 ALA A C 1
ATOM 681 O O . ALA A 1 88 ? 6.026 -2.187 -10.909 1.00 96.62 88 ALA A O 1
ATOM 682 N N . THR A 1 89 ? 5.817 -3.379 -12.805 1.00 97.94 89 THR A N 1
ATOM 683 C CA . THR A 1 89 ? 4.386 -3.655 -12.644 1.00 97.94 89 THR A CA 1
ATOM 684 C C . THR A 1 89 ? 4.111 -4.460 -11.376 1.00 97.94 89 THR A C 1
ATOM 686 O O . THR A 1 89 ? 3.229 -4.085 -10.607 1.00 97.94 89 THR A O 1
ATOM 689 N N . VAL A 1 90 ? 4.882 -5.516 -11.105 1.00 98.31 90 VAL A N 1
ATOM 690 C CA . VAL A 1 90 ? 4.724 -6.336 -9.892 1.00 98.31 90 VAL A CA 1
ATOM 691 C C . VAL A 1 90 ? 4.928 -5.505 -8.625 1.00 98.31 90 VAL A C 1
ATOM 693 O O . VAL A 1 90 ? 4.119 -5.605 -7.705 1.00 98.31 90 VAL A O 1
ATOM 696 N N . LEU A 1 91 ? 5.955 -4.651 -8.575 1.00 98.00 91 LEU A N 1
ATOM 697 C CA . LEU A 1 91 ? 6.210 -3.791 -7.414 1.00 98.00 91 LEU A CA 1
ATOM 698 C C . LEU A 1 91 ? 5.069 -2.802 -7.159 1.00 98.00 91 LEU A C 1
ATOM 700 O O . LEU A 1 91 ? 4.642 -2.642 -6.015 1.00 98.00 91 LEU A O 1
ATOM 704 N N . VAL A 1 92 ? 4.539 -2.179 -8.213 1.00 98.06 92 VAL A N 1
ATOM 705 C CA . VAL A 1 92 ? 3.388 -1.272 -8.097 1.00 98.06 92 VAL A CA 1
ATOM 706 C C . VAL A 1 92 ? 2.144 -2.027 -7.629 1.00 98.06 92 VAL A C 1
ATOM 708 O O . VAL A 1 92 ? 1.468 -1.577 -6.706 1.00 98.06 92 VAL A O 1
ATOM 711 N N . LEU A 1 93 ? 1.860 -3.201 -8.201 1.00 98.44 93 LEU A N 1
ATOM 712 C CA . LEU A 1 93 ? 0.722 -4.025 -7.787 1.00 98.44 93 LEU A CA 1
ATOM 713 C C . LEU A 1 93 ? 0.841 -4.474 -6.328 1.00 98.44 93 LEU A C 1
ATOM 715 O O . LEU A 1 93 ? -0.143 -4.421 -5.591 1.00 98.44 93 LEU A O 1
ATOM 719 N N . LEU A 1 94 ? 2.039 -4.860 -5.883 1.00 98.06 94 LEU A N 1
ATOM 720 C CA . LEU A 1 94 ? 2.282 -5.233 -4.492 1.00 98.06 94 LEU A CA 1
ATOM 721 C C . LEU A 1 94 ? 2.127 -4.030 -3.550 1.00 98.06 94 LEU A C 1
ATOM 723 O O . LEU A 1 94 ? 1.565 -4.171 -2.463 1.00 98.06 94 LEU A O 1
ATOM 727 N N . GLY A 1 95 ? 2.563 -2.841 -3.976 1.00 97.62 95 GLY A N 1
ATOM 728 C CA . GLY A 1 95 ? 2.337 -1.587 -3.257 1.00 97.62 95 GLY A CA 1
ATOM 729 C C . GLY A 1 95 ? 0.848 -1.289 -3.067 1.00 97.62 95 GLY A C 1
ATOM 730 O O . GLY A 1 95 ? 0.400 -1.076 -1.940 1.00 97.62 95 GLY A O 1
ATOM 731 N N . ILE A 1 96 ? 0.059 -1.377 -4.142 1.00 98.00 96 ILE A N 1
ATOM 732 C CA . ILE A 1 96 ? -1.402 -1.200 -4.104 1.00 98.00 96 ILE A CA 1
ATOM 733 C C . ILE A 1 96 ? -2.055 -2.248 -3.194 1.00 98.00 96 ILE A C 1
ATOM 735 O O . ILE A 1 96 ? -2.850 -1.896 -2.321 1.00 98.00 96 ILE A O 1
ATOM 739 N N . ALA A 1 97 ? -1.700 -3.526 -3.346 1.00 97.44 97 ALA A N 1
ATOM 740 C CA . ALA A 1 97 ? -2.233 -4.602 -2.512 1.00 97.44 97 ALA A CA 1
ATOM 741 C C . ALA A 1 97 ? -1.925 -4.378 -1.020 1.00 97.44 97 ALA A C 1
ATOM 743 O O . ALA A 1 97 ? -2.795 -4.561 -0.164 1.00 97.44 97 ALA A O 1
ATOM 744 N N . THR A 1 98 ? -0.715 -3.915 -0.699 1.00 96.50 98 THR A N 1
ATOM 745 C CA . THR A 1 98 ? -0.306 -3.585 0.675 1.00 96.50 98 THR A CA 1
ATOM 746 C C . THR A 1 98 ? -1.119 -2.412 1.240 1.00 96.50 98 THR A C 1
ATOM 748 O O . THR A 1 98 ? -1.582 -2.479 2.378 1.00 96.50 98 THR A O 1
ATOM 751 N N . ALA A 1 99 ? -1.366 -1.361 0.451 1.00 94.44 99 ALA A N 1
ATOM 752 C CA . ALA A 1 99 ? -2.199 -0.231 0.878 1.00 94.44 99 ALA A CA 1
ATOM 753 C C . ALA A 1 99 ? -3.657 -0.652 1.138 1.00 94.44 99 ALA A C 1
ATOM 755 O O . ALA A 1 99 ? -4.236 -0.325 2.175 1.00 94.44 99 ALA A O 1
ATOM 756 N N . VAL A 1 100 ? -4.248 -1.434 0.228 1.00 95.06 100 VAL A N 1
ATOM 757 C CA . VAL A 1 100 ? -5.634 -1.913 0.359 1.00 95.06 100 VAL A CA 1
ATOM 758 C C . VAL A 1 100 ? -5.793 -2.826 1.574 1.00 95.06 100 VAL A C 1
ATOM 760 O O . VAL A 1 100 ? -6.753 -2.686 2.333 1.00 95.06 100 VAL A O 1
ATOM 763 N N . THR A 1 101 ? -4.859 -3.751 1.796 1.00 92.94 101 THR A N 1
ATOM 764 C CA . THR A 1 101 ? -4.896 -4.640 2.970 1.00 92.94 101 THR A CA 1
ATOM 765 C C . THR A 1 101 ? -4.768 -3.861 4.280 1.00 92.94 101 THR A C 1
ATOM 767 O O . THR A 1 101 ? -5.511 -4.152 5.220 1.00 92.94 101 THR A O 1
ATOM 770 N N . ALA A 1 102 ? -3.921 -2.827 4.328 1.00 91.62 102 ALA A N 1
ATOM 771 C CA . ALA A 1 102 ? -3.801 -1.940 5.484 1.00 91.62 102 ALA A CA 1
ATOM 772 C C . ALA A 1 102 ? -5.117 -1.207 5.794 1.00 91.62 102 ALA A C 1
ATOM 774 O O . ALA A 1 102 ? -5.575 -1.234 6.936 1.00 91.62 102 ALA A O 1
ATOM 775 N N . LEU A 1 103 ? -5.762 -0.619 4.779 1.00 88.38 103 LEU A N 1
ATOM 776 C CA . LEU A 1 103 ? -7.044 0.085 4.927 1.00 88.38 103 LEU A CA 1
ATOM 777 C C . LEU A 1 103 ? -8.171 -0.844 5.398 1.00 88.38 103 LEU A C 1
ATOM 779 O O . LEU A 1 103 ? -8.942 -0.500 6.298 1.00 88.38 103 LEU A O 1
ATOM 783 N N . ARG A 1 104 ? -8.260 -2.052 4.825 1.00 87.81 104 ARG A N 1
ATOM 784 C CA . ARG A 1 104 ? -9.263 -3.053 5.231 1.00 87.81 104 ARG A CA 1
ATOM 785 C C . ARG A 1 104 ? -9.050 -3.516 6.669 1.00 87.81 104 ARG A C 1
ATOM 787 O O . ARG A 1 104 ? -10.016 -3.664 7.410 1.00 87.81 104 ARG A O 1
ATOM 794 N N . ARG A 1 105 ? -7.797 -3.726 7.080 1.00 88.19 105 ARG A N 1
ATOM 795 C CA . ARG A 1 105 ? -7.485 -4.137 8.454 1.00 88.19 105 ARG A CA 1
ATOM 796 C C . ARG A 1 105 ? -7.770 -3.024 9.458 1.00 88.19 105 ARG A C 1
ATOM 798 O O . ARG A 1 105 ? -8.344 -3.298 10.511 1.00 88.19 105 ARG A O 1
ATOM 805 N N . TRP A 1 106 ? -7.391 -1.791 9.124 1.00 86.81 106 TRP A N 1
ATOM 806 C CA . TRP A 1 106 ? -7.649 -0.619 9.955 1.00 86.81 106 TRP A CA 1
ATOM 807 C C . TRP A 1 106 ? -9.152 -0.420 10.172 1.00 86.81 106 TRP A C 1
ATOM 809 O O . TRP A 1 106 ? -9.588 -0.406 11.318 1.00 86.81 106 TRP A O 1
ATOM 819 N N . SER A 1 107 ? -9.945 -0.387 9.095 1.00 83.38 107 SER A N 1
ATOM 820 C CA . SER A 1 107 ? -11.405 -0.201 9.173 1.00 83.38 107 SER A CA 1
ATOM 821 C C . SER A 1 107 ? -12.115 -1.320 9.941 1.00 83.38 107 SER A C 1
ATOM 823 O O . SER A 1 107 ? -12.986 -1.039 10.760 1.00 83.38 107 SER A O 1
ATOM 825 N N . ALA A 1 108 ? -11.718 -2.582 9.745 1.00 82.38 108 ALA A N 1
ATOM 826 C CA . ALA A 1 108 ? -12.273 -3.704 10.505 1.00 82.38 108 ALA A CA 1
ATOM 827 C C . ALA A 1 108 ? -11.957 -3.613 12.010 1.00 82.38 108 ALA A C 1
ATOM 829 O O . ALA A 1 108 ? -12.803 -3.946 12.840 1.00 82.38 108 ALA A O 1
ATOM 830 N N . THR A 1 109 ? -10.752 -3.156 12.364 1.00 82.94 109 T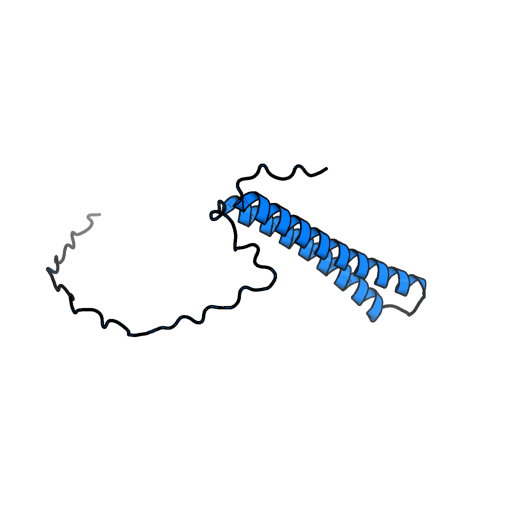HR A N 1
ATOM 831 C CA . THR A 1 109 ? -10.331 -2.980 13.765 1.00 82.94 109 THR A CA 1
ATOM 832 C C . THR A 1 109 ? -11.062 -1.805 14.408 1.00 82.94 109 THR A C 1
ATOM 834 O O . THR A 1 109 ? -11.588 -1.941 15.507 1.00 82.94 109 THR A O 1
ATOM 837 N N . GLU A 1 110 ? -11.155 -0.687 13.693 1.00 80.88 110 GLU A N 1
ATOM 838 C CA . GLU A 1 110 ? -11.846 0.529 14.119 1.00 80.88 110 GLU A CA 1
ATOM 839 C C . GLU A 1 110 ? -13.333 0.259 14.393 1.00 80.88 110 GLU A C 1
ATOM 841 O O . GLU A 1 110 ? -13.852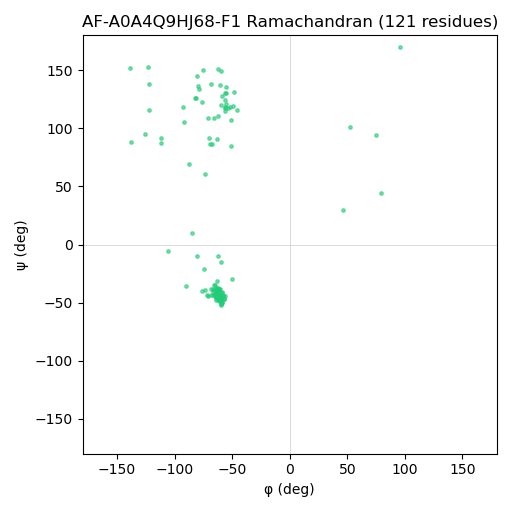 0.590 15.458 1.00 80.88 110 GLU A O 1
ATOM 846 N N . HIS A 1 111 ? -14.001 -0.452 13.480 1.00 78.06 111 HIS A N 1
ATOM 847 C CA . HIS A 1 111 ? -15.391 -0.863 13.657 1.00 78.06 111 HIS A CA 1
ATOM 848 C C . HIS A 1 111 ? -15.569 -1.822 14.850 1.00 78.06 111 HIS A C 1
ATOM 850 O O . HIS A 1 111 ? -16.499 -1.669 15.639 1.00 78.06 111 HIS A O 1
ATOM 856 N N . ALA A 1 112 ? -14.663 -2.788 15.043 1.00 77.50 112 ALA A N 1
ATOM 857 C CA . ALA A 1 112 ? -14.738 -3.712 16.178 1.00 77.50 112 ALA A CA 1
ATOM 858 C C . ALA A 1 112 ? -14.547 -3.011 17.537 1.00 77.50 112 ALA A C 1
ATOM 860 O O . ALA A 1 112 ? -15.255 -3.338 18.494 1.00 77.50 112 ALA A O 1
ATOM 861 N N . LEU A 1 113 ? -13.626 -2.040 17.608 1.00 75.44 113 LEU A N 1
ATOM 862 C CA . LEU A 1 113 ? -13.364 -1.233 18.803 1.00 75.44 113 LEU A CA 1
ATOM 863 C C . LEU A 1 113 ? -14.596 -0.417 19.216 1.00 75.44 113 LEU A C 1
ATOM 865 O O . LEU A 1 113 ? -14.959 -0.401 20.391 1.00 75.44 113 LEU A O 1
ATOM 869 N N . ARG A 1 114 ? -15.282 0.183 18.242 1.00 72.25 114 ARG A N 1
ATOM 870 C CA . ARG A 1 114 ? -16.482 1.008 18.444 1.00 72.25 114 ARG A CA 1
ATOM 871 C C . ARG A 1 114 ? -17.698 0.245 18.947 1.00 72.25 114 ARG A C 1
ATOM 873 O O . ARG A 1 114 ? -18.417 0.711 19.825 1.00 72.25 114 ARG A O 1
ATOM 880 N N . VAL A 1 115 ? -17.928 -0.955 18.418 1.00 75.88 115 VAL A N 1
ATOM 881 C CA . VAL A 1 115 ? -19.097 -1.781 18.776 1.00 75.88 115 VAL A CA 1
ATOM 882 C C . VAL A 1 115 ? -18.829 -2.614 20.048 1.00 75.88 115 VAL A C 1
ATOM 884 O O . VAL A 1 115 ? -19.605 -3.507 20.385 1.00 75.88 115 VAL A O 1
ATOM 887 N N . ARG A 1 116 ? -17.715 -2.365 20.766 1.00 64.56 116 ARG A N 1
ATOM 888 C CA . ARG A 1 116 ? -17.231 -3.161 21.917 1.00 64.56 116 ARG A CA 1
ATOM 889 C C . ARG A 1 116 ? -17.261 -4.678 21.648 1.00 64.56 116 ARG A C 1
ATOM 891 O O . ARG A 1 116 ? -17.455 -5.490 22.556 1.00 64.56 116 ARG A O 1
ATOM 898 N N . ARG A 1 117 ? -17.094 -5.085 20.385 1.00 58.41 117 ARG A N 1
ATOM 899 C CA . ARG A 1 117 ? -17.063 -6.495 19.987 1.00 58.41 117 ARG A CA 1
ATOM 900 C C . ARG A 1 117 ? -15.668 -7.052 20.280 1.00 58.41 117 ARG A C 1
ATOM 902 O O . ARG A 1 117 ? -14.679 -6.337 20.122 1.00 58.41 117 ARG A O 1
ATOM 909 N N . PRO A 1 118 ? -15.553 -8.330 20.681 1.00 55.12 118 PRO A N 1
ATOM 910 C CA . PRO A 1 118 ? -14.250 -8.965 20.816 1.00 55.12 118 PRO A CA 1
ATOM 911 C C . PRO A 1 118 ? -13.496 -8.864 19.486 1.00 55.12 118 PRO A C 1
ATOM 913 O O . PRO A 1 118 ? -14.059 -9.163 18.431 1.00 55.12 118 PRO A O 1
ATOM 916 N N . LEU A 1 119 ? -12.240 -8.407 19.560 1.00 56.66 119 LEU A N 1
ATOM 917 C CA . LEU A 1 119 ? -11.385 -8.148 18.403 1.00 56.66 119 LEU A CA 1
ATOM 918 C C . LEU A 1 119 ? -11.413 -9.352 17.444 1.00 56.66 119 LEU A C 1
ATOM 920 O O . LEU A 1 119 ? -11.241 -10.488 17.909 1.00 56.66 119 LEU A O 1
ATOM 924 N N . PRO A 1 120 ? -11.630 -9.141 16.130 1.00 57.84 120 PRO A N 1
ATOM 925 C CA . PRO A 1 120 ? -11.619 -10.227 15.163 1.00 57.84 120 PRO A CA 1
ATOM 926 C C . PRO A 1 120 ? -10.279 -10.961 15.261 1.00 57.84 120 PRO A C 1
ATOM 928 O O . PRO A 1 120 ? -9.219 -10.388 15.009 1.00 57.84 120 PRO A O 1
ATOM 931 N N . ARG A 1 121 ? -10.324 -12.232 15.681 1.00 56.00 121 ARG A N 1
ATOM 932 C CA . ARG A 1 121 ? -9.149 -13.106 15.696 1.00 56.00 121 ARG A CA 1
ATOM 933 C C . ARG A 1 121 ? -8.689 -13.257 14.249 1.00 56.00 121 ARG A C 1
ATOM 935 O O . ARG A 1 121 ? -9.398 -13.865 13.451 1.00 56.00 121 ARG A O 1
ATOM 942 N N . LEU A 1 122 ? -7.536 -12.674 13.918 1.00 55.72 122 LEU A N 1
ATOM 943 C CA . LEU A 1 122 ? -6.867 -12.923 12.645 1.00 55.72 122 LEU A CA 1
ATOM 944 C C . LEU A 1 122 ? -6.638 -14.439 12.523 1.00 55.72 122 LEU A C 1
ATOM 946 O O . LEU A 1 122 ? -6.061 -15.044 13.429 1.00 55.72 122 LEU A O 1
ATOM 950 N N . ARG A 1 123 ? -7.125 -15.029 11.433 1.00 41.28 123 ARG A N 1
ATOM 951 C CA . ARG A 1 123 ? -6.744 -16.363 10.969 1.00 41.28 123 ARG A CA 1
ATOM 952 C C . ARG A 1 123 ? -5.728 -16.207 9.850 1.00 41.28 123 ARG A C 1
ATOM 954 O O . ARG A 1 123 ? -5.853 -15.201 9.113 1.00 41.28 123 ARG A O 1
#

Sequence (123 aa):
MPYPTEQPTEQPAEHLTGPRPTEPGRTEPVARPPLFDPYREGEEPDPRFTLANERTFLAWQRTALALTAGGIGIAALTTHTPARQALATVLVLLGIATAVTALRRWSATEHALRVRRPLPRLR

InterPro domains:
  IPR003807 Domain of unknown function DUF202 [PF02656] (48-112)
  IPR052053 Inner Membrane YidH-like [PTHR34187] (41-114)